Protein AF-A0AA96E5J7-F1 (afdb_monomer)

Radius of gyration: 33.27 Å; Cα contacts (8 Å, |Δi|>4): 26; chains: 1; bounding box: 53×22×104 Å

pLDDT: mean 82.31, std 14.42, range [50.97, 98.5]

Solvent-accessible surface area (backbone atoms only — not comparable to full-atom values): 6203 Å² total; per-residue (Å²): 113,72,67,59,56,54,50,53,54,52,54,54,59,58,59,66,78,68,67,73,74,79,81,74,78,78,77,78,86,77,70,77,69,78,64,60,74,59,66,90,65,69,60,82,76,84,73,75,72,77,85,71,84,96,66,56,72,64,54,52,53,51,44,52,50,52,41,51,54,52,49,53,54,50,52,55,38,54,52,49,52,50,53,52,46,55,53,42,53,51,55,60,55,66,75,74,116

Structure (mmCIF, N/CA/C/O backbone):
data_AF-A0AA96E5J7-F1
#
_entry.id   AF-A0AA9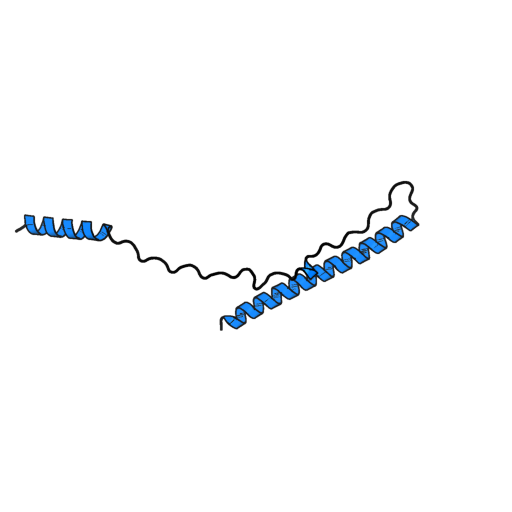6E5J7-F1
#
loop_
_atom_site.group_PDB
_atom_site.id
_atom_site.type_symbol
_atom_site.label_atom_id
_atom_site.label_alt_id
_atom_site.label_comp_id
_atom_site.label_asym_id
_atom_site.label_entity_id
_atom_site.label_seq_id
_atom_site.pdbx_PDB_ins_code
_atom_site.Cartn_x
_atom_site.Cartn_y
_atom_site.Cartn_z
_atom_site.occupancy
_atom_site.B_iso_or_equiv
_atom_site.auth_seq_id
_atom_site.auth_comp_id
_atom_site.auth_asym_id
_atom_site.auth_atom_id
_atom_site.pdbx_PDB_model_num
ATOM 1 N N . MET A 1 1 ? 20.342 9.319 -83.175 1.00 57.62 1 MET A N 1
ATOM 2 C CA . MET A 1 1 ? 20.975 9.505 -81.847 1.00 57.62 1 MET A CA 1
ATOM 3 C C . MET A 1 1 ? 19.978 9.909 -80.762 1.00 57.62 1 MET A C 1
ATOM 5 O O . MET A 1 1 ? 19.956 9.258 -79.730 1.00 57.62 1 MET A O 1
ATOM 9 N N . THR A 1 2 ? 19.095 10.883 -80.993 1.00 62.25 2 THR A N 1
ATOM 10 C CA . THR A 1 2 ? 18.127 11.412 -80.003 1.00 62.25 2 THR A CA 1
ATOM 11 C C . THR A 1 2 ? 17.199 10.364 -79.368 1.00 62.25 2 THR A C 1
ATOM 13 O O . THR A 1 2 ? 16.929 10.425 -78.175 1.00 62.25 2 THR A O 1
ATOM 16 N N . ARG A 1 3 ? 16.752 9.356 -80.131 1.00 64.75 3 ARG A N 1
ATOM 17 C CA . ARG A 1 3 ? 15.879 8.280 -79.617 1.00 64.75 3 ARG A CA 1
ATOM 18 C C . ARG A 1 3 ? 16.574 7.327 -78.637 1.00 64.75 3 ARG A C 1
ATOM 20 O O . ARG A 1 3 ? 15.933 6.851 -77.714 1.00 64.75 3 ARG A O 1
ATOM 27 N N . ILE A 1 4 ? 17.872 7.077 -78.812 1.00 73.50 4 ILE A N 1
ATOM 28 C CA . ILE A 1 4 ? 18.643 6.169 -77.942 1.00 73.50 4 ILE A CA 1
ATOM 29 C C . ILE A 1 4 ? 18.882 6.826 -76.576 1.00 73.50 4 ILE A C 1
ATOM 31 O O . ILE A 1 4 ? 18.760 6.170 -75.547 1.00 73.50 4 ILE A O 1
ATOM 35 N N . VAL A 1 5 ? 19.127 8.140 -76.567 1.00 72.75 5 VAL A N 1
ATOM 36 C CA . VAL A 1 5 ? 19.285 8.933 -75.337 1.00 72.75 5 VAL A CA 1
ATOM 37 C C . VAL A 1 5 ? 17.995 8.939 -74.511 1.00 72.75 5 VAL A C 1
ATOM 39 O O . VAL A 1 5 ? 18.043 8.757 -73.298 1.00 72.75 5 VAL A O 1
ATOM 42 N N . LEU A 1 6 ? 16.837 9.069 -75.166 1.00 73.19 6 LEU A N 1
ATOM 43 C CA . LEU A 1 6 ? 15.529 9.013 -74.503 1.00 73.19 6 LEU A CA 1
ATOM 44 C C . LEU A 1 6 ? 15.235 7.640 -73.883 1.00 73.19 6 LEU A C 1
ATOM 46 O O . LEU A 1 6 ? 14.701 7.574 -72.779 1.00 73.19 6 LEU A O 1
ATOM 50 N N . ILE A 1 7 ? 15.615 6.554 -74.561 1.00 75.62 7 ILE A N 1
ATOM 51 C CA . ILE A 1 7 ? 15.426 5.192 -74.042 1.00 75.62 7 ILE A CA 1
ATOM 52 C C . ILE A 1 7 ? 16.321 4.954 -72.820 1.00 75.62 7 ILE A C 1
ATOM 54 O O . ILE A 1 7 ? 15.835 4.460 -71.807 1.00 75.62 7 ILE A O 1
ATOM 58 N N . LEU A 1 8 ? 17.589 5.373 -72.871 1.00 76.00 8 LEU A N 1
ATOM 59 C CA . LEU A 1 8 ? 18.521 5.248 -71.744 1.00 76.00 8 LEU A CA 1
ATOM 60 C C . LEU A 1 8 ? 18.053 6.033 -70.510 1.00 76.00 8 LEU A C 1
ATOM 62 O O . LEU A 1 8 ? 18.073 5.502 -69.398 1.00 76.00 8 LEU A O 1
ATOM 66 N N . ALA A 1 9 ? 17.571 7.262 -70.709 1.00 71.69 9 ALA A N 1
ATOM 67 C CA . ALA A 1 9 ? 17.029 8.085 -69.631 1.00 71.69 9 ALA A CA 1
ATOM 68 C C . ALA A 1 9 ? 15.780 7.452 -68.992 1.00 71.69 9 ALA A C 1
ATOM 70 O O . ALA A 1 9 ? 15.666 7.418 -67.767 1.00 71.69 9 ALA A O 1
ATOM 71 N N . ALA A 1 10 ? 14.881 6.885 -69.804 1.00 69.38 10 ALA A N 1
ATOM 72 C CA . ALA A 1 10 ? 13.703 6.182 -69.302 1.00 69.38 10 ALA A CA 1
ATOM 73 C C . ALA A 1 10 ? 14.089 4.924 -68.505 1.00 69.38 10 ALA A C 1
ATOM 75 O O . ALA A 1 10 ? 13.575 4.709 -67.411 1.00 69.38 10 ALA A O 1
ATOM 76 N N . THR A 1 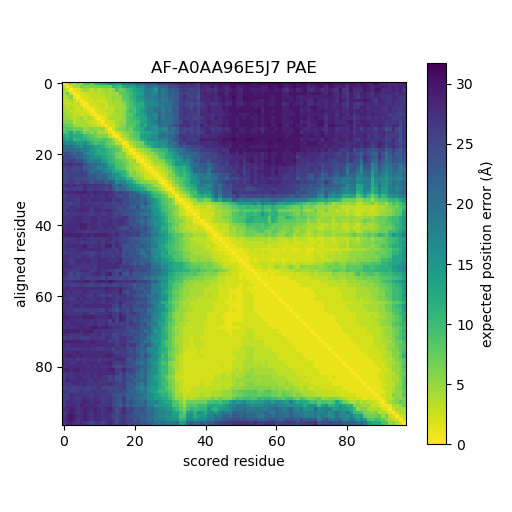11 ? 15.044 4.124 -68.989 1.00 68.94 11 THR A N 1
ATOM 77 C CA . THR A 1 11 ? 15.491 2.921 -68.265 1.00 68.94 11 THR A CA 1
ATOM 78 C C . THR A 1 11 ? 16.184 3.240 -66.940 1.00 68.94 11 THR A C 1
ATOM 80 O O . THR A 1 11 ? 15.981 2.524 -65.962 1.00 68.94 11 THR A O 1
ATOM 83 N N . ALA A 1 12 ? 16.943 4.340 -66.871 1.00 67.50 12 ALA A N 1
ATOM 84 C CA . ALA A 1 12 ? 17.580 4.786 -65.634 1.00 67.50 12 ALA A CA 1
ATOM 85 C C . ALA A 1 12 ? 16.548 5.266 -64.597 1.00 67.50 12 ALA A C 1
ATOM 87 O O . ALA A 1 12 ? 16.681 4.965 -63.412 1.00 67.50 12 ALA 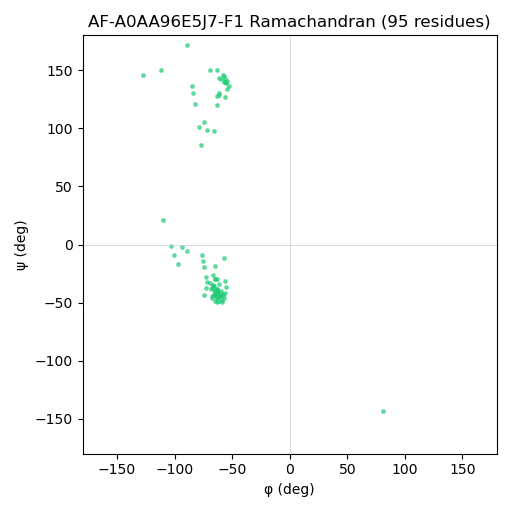A O 1
ATOM 88 N N . ALA A 1 13 ? 15.489 5.950 -65.045 1.00 65.94 13 ALA A N 1
ATOM 89 C CA . ALA A 1 13 ? 14.401 6.389 -64.173 1.00 65.94 13 ALA A CA 1
ATOM 90 C C . ALA A 1 13 ? 13.582 5.211 -63.612 1.00 65.94 13 ALA A C 1
ATOM 92 O O . ALA A 1 13 ? 13.206 5.236 -62.443 1.00 65.94 13 ALA A O 1
ATOM 93 N N . LEU A 1 14 ? 13.348 4.152 -64.400 1.00 62.53 14 LEU A N 1
ATOM 94 C CA . LEU A 1 14 ? 12.620 2.966 -63.927 1.00 62.53 14 LEU A CA 1
ATOM 95 C C . LEU A 1 14 ? 13.438 2.107 -62.945 1.00 62.53 14 LEU A C 1
ATOM 97 O O . LEU A 1 14 ? 12.860 1.527 -62.028 1.00 62.53 14 LEU A O 1
ATOM 101 N N . ALA A 1 15 ? 14.767 2.050 -63.087 1.00 61.94 15 ALA A N 1
ATOM 102 C CA . ALA A 1 15 ? 15.630 1.315 -62.156 1.00 61.94 15 ALA A CA 1
ATOM 103 C C . ALA A 1 15 ? 15.663 1.942 -60.747 1.00 61.94 15 ALA A C 1
ATOM 105 O O . ALA A 1 15 ? 15.870 1.236 -59.762 1.00 61.94 15 ALA A O 1
ATOM 106 N N . ALA A 1 16 ? 15.408 3.250 -60.638 1.00 60.22 16 ALA A N 1
ATOM 107 C CA . ALA A 1 16 ? 15.402 3.966 -59.364 1.00 60.22 16 ALA A CA 1
ATOM 108 C C . ALA A 1 16 ? 14.166 3.677 -58.486 1.00 60.22 16 ALA A C 1
ATOM 110 O O . ALA A 1 16 ? 14.230 3.887 -57.280 1.00 60.22 16 ALA A O 1
ATOM 111 N N . CYS A 1 17 ? 13.062 3.164 -59.050 1.00 60.53 17 CYS A N 1
ATOM 112 C CA . CYS A 1 17 ? 11.858 2.795 -58.287 1.00 60.53 17 CYS A CA 1
ATOM 113 C C . CYS A 1 17 ? 11.864 1.348 -57.761 1.00 60.53 17 CYS A C 1
ATOM 115 O O . CYS A 1 17 ? 10.951 0.970 -57.032 1.00 60.53 17 CYS A O 1
ATOM 117 N N . GLY A 1 18 ? 12.861 0.534 -58.125 1.00 59.25 18 GLY A N 1
ATOM 118 C CA . GLY A 1 18 ? 12.993 -0.853 -57.660 1.00 59.25 18 GLY A CA 1
ATOM 119 C C . GLY A 1 18 ? 13.871 -1.027 -56.418 1.00 59.25 18 GLY A C 1
ATOM 120 O O . GLY A 1 18 ? 14.041 -2.152 -55.946 1.00 59.25 18 GLY A O 1
ATOM 121 N N . SER A 1 19 ? 14.461 0.052 -55.893 1.00 63.66 19 SER A N 1
ATOM 122 C CA . SER A 1 19 ? 15.328 -0.012 -54.719 1.00 63.66 19 SER A CA 1
ATOM 123 C C . SER A 1 19 ? 14.489 -0.278 -53.470 1.00 63.66 19 SER A C 1
ATOM 125 O O . SER A 1 19 ? 13.881 0.610 -52.878 1.00 63.66 19 SER A O 1
ATOM 127 N N . THR A 1 20 ? 14.452 -1.545 -53.060 1.00 72.19 20 THR A N 1
ATOM 128 C CA . THR A 1 20 ? 13.968 -1.903 -51.726 1.00 72.19 20 THR A CA 1
ATOM 129 C C . THR A 1 20 ? 14.923 -1.256 -50.721 1.00 72.19 20 THR A C 1
ATOM 131 O O . THR A 1 20 ? 16.127 -1.528 -50.796 1.00 72.19 20 THR A O 1
ATOM 134 N N . PRO A 1 21 ? 14.447 -0.367 -49.830 1.00 71.50 21 PRO A N 1
ATOM 135 C CA . PRO A 1 21 ? 15.311 0.230 -48.825 1.00 71.50 21 PRO A CA 1
ATOM 136 C C . PRO A 1 21 ? 15.935 -0.878 -47.965 1.00 71.50 21 PRO A C 1
ATOM 138 O O . PRO A 1 21 ? 15.296 -1.912 -47.743 1.00 71.50 21 PRO A O 1
ATOM 141 N N . PRO A 1 22 ? 17.186 -0.701 -47.506 1.00 77.75 22 PRO A N 1
ATOM 142 C CA . PRO A 1 22 ? 17.833 -1.687 -46.655 1.00 77.75 22 PRO A CA 1
ATOM 143 C C . PRO A 1 22 ? 16.961 -1.958 -45.427 1.00 77.75 22 PRO A C 1
ATOM 145 O O . PRO A 1 22 ? 16.364 -1.038 -44.863 1.00 77.75 22 PRO A O 1
ATOM 148 N N . ALA A 1 23 ? 16.873 -3.230 -45.036 1.00 78.38 23 ALA A N 1
ATOM 149 C CA . ALA A 1 23 ? 16.139 -3.618 -43.844 1.00 78.38 23 ALA A CA 1
ATOM 150 C C . ALA A 1 23 ? 16.693 -2.847 -42.641 1.00 78.38 23 ALA A C 1
ATOM 152 O O . ALA A 1 23 ? 17.903 -2.841 -42.401 1.00 78.38 23 ALA A O 1
ATOM 153 N N . LEU A 1 24 ? 15.801 -2.179 -41.907 1.00 78.88 24 LEU A N 1
ATOM 154 C CA . LEU A 1 24 ? 16.160 -1.542 -40.648 1.00 78.88 24 LEU A CA 1
ATOM 155 C C . LEU A 1 24 ? 16.692 -2.618 -39.691 1.00 78.88 24 LEU A C 1
ATOM 157 O O . LEU A 1 24 ? 16.166 -3.738 -39.690 1.00 78.88 24 LEU A O 1
ATOM 161 N N . PRO A 1 25 ? 17.719 -2.308 -38.882 1.00 81.88 25 PRO A N 1
ATOM 162 C CA . PRO A 1 25 ? 18.158 -3.228 -37.847 1.00 81.88 25 PRO A CA 1
ATOM 163 C C . PRO A 1 25 ? 16.970 -3.569 -36.932 1.00 81.88 25 PRO A C 1
ATOM 165 O O . PRO A 1 25 ? 16.134 -2.696 -36.669 1.00 81.88 25 PRO A O 1
ATOM 168 N N . PRO A 1 26 ? 16.858 -4.827 -36.466 1.00 80.62 26 PRO A N 1
ATOM 169 C CA . PRO A 1 26 ? 15.814 -5.190 -35.521 1.00 80.62 26 PRO A CA 1
ATOM 170 C C . PRO A 1 26 ? 15.937 -4.302 -34.273 1.00 80.62 26 PRO A C 1
ATOM 172 O O . PRO A 1 26 ? 17.061 -4.026 -33.840 1.00 80.62 26 PRO A O 1
ATOM 175 N N . PRO A 1 27 ? 14.814 -3.831 -33.698 1.00 71.31 27 PRO A N 1
ATOM 176 C CA . PRO A 1 27 ? 14.866 -3.070 -32.460 1.00 71.31 27 PRO A CA 1
ATOM 177 C C . PRO A 1 27 ? 15.555 -3.915 -31.379 1.00 71.31 27 PRO A C 1
ATOM 179 O O . PRO A 1 27 ? 15.389 -5.141 -31.371 1.00 71.31 27 PRO A O 1
ATOM 182 N N . PRO A 1 28 ? 16.327 -3.291 -30.472 1.00 71.94 28 PRO A N 1
ATOM 183 C CA . PRO A 1 28 ? 16.961 -4.021 -29.386 1.00 71.94 28 PRO A CA 1
ATOM 184 C C . PRO A 1 28 ? 15.896 -4.775 -28.586 1.00 71.94 28 PRO A C 1
ATOM 186 O O . PRO A 1 28 ? 14.799 -4.265 -28.345 1.00 71.94 28 PRO A O 1
ATOM 189 N N . SER A 1 29 ? 16.209 -6.006 -28.179 1.00 61.66 29 SER A N 1
ATOM 190 C CA . SER A 1 29 ? 15.347 -6.780 -27.291 1.00 61.66 29 SER A CA 1
ATOM 191 C C . SER A 1 29 ? 15.293 -6.081 -25.933 1.00 61.66 29 SER A C 1
ATOM 193 O O . SER A 1 29 ? 16.203 -6.226 -25.120 1.00 61.66 29 SER A O 1
ATOM 195 N N . VAL A 1 30 ? 14.250 -5.285 -25.697 1.00 55.69 30 VAL A N 1
ATOM 196 C CA . VAL A 1 30 ? 14.055 -4.610 -24.412 1.00 55.69 30 VAL A CA 1
ATOM 197 C C . VAL A 1 30 ? 13.597 -5.651 -23.397 1.00 55.69 30 VAL A C 1
ATOM 199 O O . VAL A 1 30 ? 12.454 -6.113 -23.415 1.00 55.69 30 VAL A O 1
ATOM 202 N N . THR A 1 31 ? 14.498 -6.050 -22.508 1.00 54.47 31 THR A N 1
ATOM 203 C CA . THR A 1 31 ? 14.188 -6.957 -21.401 1.00 54.47 31 THR A CA 1
ATOM 204 C C . THR A 1 31 ? 13.468 -6.162 -20.310 1.00 54.47 31 THR A C 1
ATOM 206 O O . THR A 1 31 ? 14.080 -5.691 -19.359 1.00 54.47 31 THR A O 1
ATOM 209 N N . VAL A 1 32 ? 12.142 -6.020 -20.423 1.00 58.91 32 VAL A N 1
ATOM 210 C CA . VAL A 1 32 ? 11.273 -5.313 -19.444 1.00 58.91 32 VAL A CA 1
ATOM 211 C C . VAL A 1 32 ? 11.389 -5.890 -18.014 1.00 58.91 32 VAL A C 1
ATOM 213 O O . VAL A 1 32 ? 10.938 -5.297 -17.040 1.00 58.91 32 VAL A O 1
ATOM 216 N N . TYR A 1 33 ? 12.034 -7.048 -17.866 1.00 60.97 33 TYR A N 1
ATOM 217 C CA . TYR A 1 33 ? 12.215 -7.766 -16.610 1.00 60.97 33 TYR A CA 1
ATOM 218 C C . TYR A 1 33 ? 13.269 -7.177 -15.660 1.00 60.97 33 TYR A C 1
ATOM 220 O O . TYR A 1 33 ? 13.267 -7.554 -14.491 1.00 60.97 33 TYR A O 1
ATOM 228 N N . GLN A 1 34 ? 14.146 -6.270 -16.108 1.00 66.38 34 GLN A N 1
ATOM 229 C CA . GLN A 1 34 ? 15.264 -5.798 -15.273 1.00 66.38 34 GLN A CA 1
ATOM 230 C C . GLN A 1 34 ? 14.813 -4.992 -14.043 1.00 66.38 34 GLN A C 1
ATOM 232 O O . GLN A 1 34 ? 15.385 -5.158 -12.970 1.00 66.38 34 GLN A O 1
ATOM 237 N N . CYS A 1 35 ? 13.731 -4.213 -14.154 1.00 79.69 35 CYS A N 1
ATOM 238 C CA . CYS A 1 35 ? 13.211 -3.390 -13.051 1.00 79.69 35 CYS A CA 1
ATOM 239 C C . CYS A 1 35 ? 11.880 -3.881 -12.475 1.00 79.69 35 CYS A C 1
ATOM 241 O O . CYS A 1 35 ? 11.153 -3.115 -11.838 1.00 79.69 35 CYS A O 1
ATOM 243 N N . VAL A 1 36 ? 11.530 -5.153 -12.680 1.00 86.38 36 VAL A N 1
ATOM 244 C CA . VAL A 1 36 ? 10.295 -5.703 -12.110 1.00 86.38 36 VAL A CA 1
ATOM 245 C C . VAL A 1 36 ? 10.348 -5.620 -10.586 1.00 86.38 36 VAL A C 1
ATOM 247 O O . VAL A 1 36 ? 11.302 -6.060 -9.943 1.00 86.38 36 VAL A O 1
ATOM 250 N N . THR A 1 37 ? 9.298 -5.050 -9.996 1.00 86.81 37 THR A N 1
ATOM 251 C CA . THR A 1 37 ? 9.142 -5.007 -8.544 1.00 86.81 37 THR A CA 1
ATOM 252 C C . THR A 1 37 ? 9.055 -6.433 -7.986 1.00 86.81 37 THR A C 1
ATOM 254 O O . THR A 1 37 ? 8.241 -7.222 -8.474 1.00 86.81 37 THR A O 1
ATOM 257 N N . PRO A 1 38 ? 9.830 -6.779 -6.941 1.00 84.56 38 PRO A N 1
ATOM 258 C CA . PRO A 1 38 ? 9.771 -8.095 -6.316 1.00 84.56 38 PRO A CA 1
ATOM 259 C C . PRO A 1 38 ? 8.346 -8.486 -5.906 1.00 84.56 38 PRO A C 1
ATOM 261 O O . PRO A 1 38 ? 7.636 -7.695 -5.283 1.00 84.56 38 PRO A O 1
ATOM 264 N N . ALA A 1 39 ? 7.949 -9.734 -6.174 1.00 83.06 39 ALA A N 1
ATOM 265 C CA . ALA A 1 39 ? 6.601 -10.231 -5.866 1.00 83.06 39 ALA A CA 1
ATOM 266 C C . ALA A 1 39 ? 6.225 -10.087 -4.375 1.00 83.06 39 ALA A C 1
ATOM 268 O O . ALA A 1 39 ? 5.074 -9.820 -4.034 1.00 83.06 39 ALA A O 1
ATOM 269 N N . GLY A 1 40 ? 7.209 -10.184 -3.473 1.00 84.44 40 GLY A N 1
ATOM 270 C CA . GLY A 1 40 ? 7.008 -9.963 -2.035 1.00 84.44 40 GLY A CA 1
ATOM 271 C C . GLY A 1 40 ? 6.611 -8.528 -1.659 1.00 84.44 40 GLY A C 1
ATOM 272 O O . GLY A 1 40 ? 6.080 -8.310 -0.573 1.00 84.44 40 GLY A O 1
ATOM 273 N N . LEU A 1 41 ? 6.835 -7.550 -2.544 1.00 85.00 41 LEU A N 1
ATOM 274 C CA . LEU A 1 41 ? 6.433 -6.153 -2.356 1.00 85.00 41 LEU A CA 1
ATOM 275 C C . LEU A 1 41 ? 5.105 -5.814 -3.045 1.00 85.00 41 LEU A C 1
ATOM 277 O O . LEU A 1 41 ? 4.488 -4.815 -2.692 1.00 85.00 41 LEU A O 1
ATOM 281 N N . THR A 1 42 ? 4.632 -6.630 -3.985 1.00 87.38 42 THR A N 1
ATOM 282 C CA . THR A 1 42 ? 3.354 -6.404 -4.687 1.00 87.38 42 THR A CA 1
ATOM 283 C C . THR A 1 42 ? 2.211 -7.262 -4.151 1.00 87.38 42 THR A C 1
ATOM 285 O O . THR A 1 42 ? 1.052 -7.030 -4.494 1.00 87.38 42 THR A O 1
ATOM 288 N N . GLY A 1 43 ? 2.509 -8.223 -3.270 1.00 87.69 43 GLY A N 1
ATOM 289 C CA . GLY A 1 43 ? 1.504 -9.023 -2.579 1.00 87.69 43 GLY A CA 1
ATOM 290 C C . GLY A 1 43 ? 0.485 -8.153 -1.837 1.00 87.69 43 GLY A C 1
ATOM 291 O O . GLY A 1 43 ? 0.844 -7.208 -1.125 1.00 87.69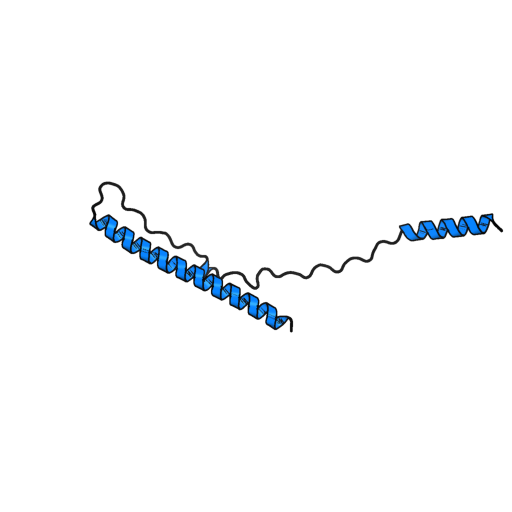 43 GLY A O 1
ATOM 292 N N . ARG A 1 44 ? -0.802 -8.480 -1.995 1.00 84.62 44 ARG A N 1
ATOM 293 C CA . ARG A 1 44 ? -1.896 -7.772 -1.326 1.00 84.62 44 ARG A CA 1
ATOM 294 C C . ARG A 1 44 ? -2.058 -8.305 0.093 1.00 84.62 44 ARG A C 1
ATOM 296 O O . ARG A 1 44 ? -2.318 -9.485 0.293 1.00 84.62 44 ARG A O 1
ATOM 303 N N . GLU A 1 45 ? -1.917 -7.420 1.071 1.00 90.81 45 GLU A N 1
ATOM 304 C CA . GLU A 1 45 ? -2.285 -7.712 2.455 1.00 90.81 45 GLU A CA 1
ATOM 305 C C . GLU A 1 45 ? -3.781 -7.451 2.630 1.00 90.81 45 GLU A C 1
ATOM 307 O O . GLU A 1 45 ? -4.282 -6.400 2.218 1.00 90.81 45 GLU A O 1
ATOM 312 N N . THR A 1 46 ? -4.496 -8.407 3.216 1.00 94.44 46 THR A N 1
ATOM 313 C CA . THR A 1 46 ? -5.923 -8.256 3.505 1.00 94.44 46 THR A CA 1
ATOM 314 C C . THR A 1 46 ? -6.122 -7.112 4.494 1.00 94.44 46 THR A C 1
ATOM 316 O O . THR A 1 46 ? -5.471 -7.067 5.535 1.00 94.44 46 THR A O 1
ATOM 319 N N . GLN A 1 47 ? -7.002 -6.174 4.152 1.00 95.31 47 GLN A N 1
ATOM 320 C CA . GLN A 1 47 ? -7.376 -5.093 5.060 1.00 95.31 47 GLN A CA 1
ATOM 321 C C . GLN A 1 47 ? -8.196 -5.638 6.240 1.00 95.31 47 GLN A C 1
ATOM 323 O O . GLN A 1 47 ? -8.941 -6.606 6.052 1.00 95.31 47 GLN A O 1
ATOM 328 N N . PRO A 1 48 ? -8.123 -5.010 7.424 1.00 97.06 48 PRO A N 1
ATOM 329 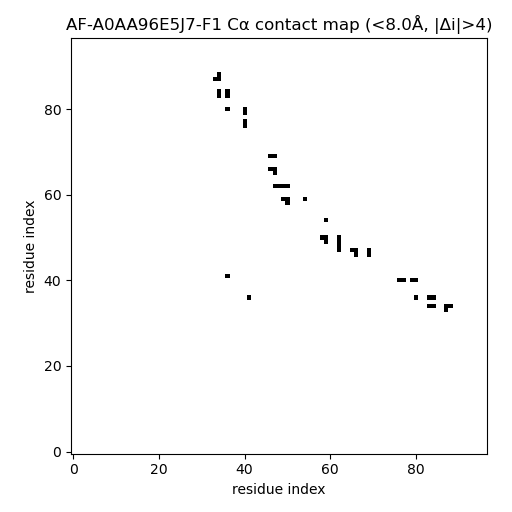C CA . PRO A 1 48 ? -9.041 -5.303 8.515 1.00 97.06 48 PRO A CA 1
ATOM 330 C C . PRO A 1 48 ? -10.494 -5.158 8.055 1.00 97.06 48 PRO A C 1
ATOM 332 O O . PRO A 1 48 ? -10.829 -4.262 7.273 1.00 97.06 48 PRO A O 1
ATOM 335 N N . LEU A 1 49 ? -11.355 -6.057 8.524 1.00 96.88 49 LEU A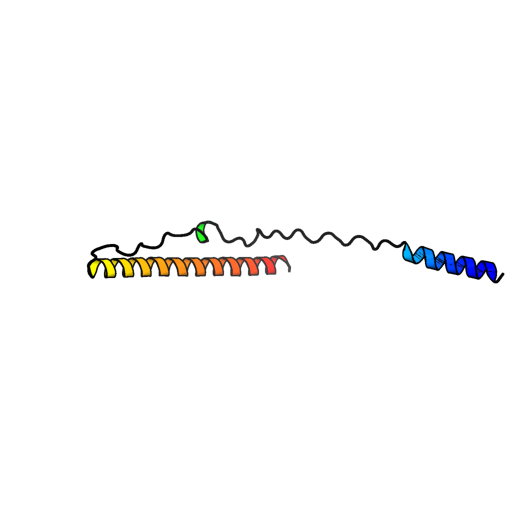 N 1
ATOM 336 C CA . LEU A 1 49 ? -12.784 -5.989 8.244 1.00 96.88 49 LEU A CA 1
ATOM 337 C C . LEU A 1 49 ? -13.453 -5.063 9.264 1.00 96.88 49 LEU A C 1
ATOM 339 O O . LEU A 1 49 ? -13.130 -5.154 10.449 1.00 96.88 49 LEU A O 1
ATOM 343 N N . PRO A 1 50 ? -14.367 -4.180 8.830 1.00 96.12 50 PRO A N 1
ATOM 344 C CA . PRO A 1 50 ? -15.119 -3.353 9.760 1.00 96.12 50 PRO A CA 1
ATOM 345 C C . PRO A 1 50 ? -15.998 -4.231 10.666 1.00 96.12 50 PRO A C 1
ATOM 347 O O . PRO A 1 50 ? -16.447 -5.297 10.227 1.00 96.12 50 PRO A O 1
ATOM 350 N N . PRO A 1 51 ? -16.275 -3.795 11.908 1.00 96.75 51 PRO A N 1
ATOM 351 C CA . PRO A 1 51 ? -17.232 -4.479 12.766 1.00 96.75 51 PRO A CA 1
ATOM 352 C C . PRO A 1 51 ? -18.627 -4.460 12.120 1.00 96.75 51 PRO A C 1
ATOM 354 O O . PRO A 1 51 ? -19.011 -3.489 11.466 1.00 96.75 51 PRO A O 1
ATOM 357 N N . MET A 1 52 ? -19.379 -5.550 12.281 1.00 95.94 52 MET A N 1
ATOM 358 C CA . MET A 1 52 ? -20.680 -5.772 11.636 1.00 95.94 52 MET A CA 1
ATOM 359 C C . MET A 1 52 ? -21.742 -6.131 12.679 1.00 95.94 52 MET A C 1
ATOM 361 O O . MET A 1 52 ? -21.447 -6.848 13.631 1.00 95.94 52 MET A O 1
ATOM 365 N N . GLY A 1 53 ? -22.987 -5.702 12.455 1.00 95.75 53 GLY A N 1
ATOM 366 C CA . GLY A 1 53 ? -24.104 -5.954 13.373 1.00 95.75 53 GLY A CA 1
ATOM 367 C C . GLY A 1 53 ? -24.129 -4.972 14.543 1.00 95.75 53 GLY A C 1
ATOM 368 O O . GLY A 1 53 ? -23.816 -3.796 14.363 1.00 95.75 53 GLY A O 1
ATOM 369 N N . ASP A 1 54 ? -24.504 -5.454 15.725 1.00 96.69 54 ASP A N 1
ATOM 370 C CA . ASP A 1 54 ? -24.470 -4.661 16.953 1.00 96.69 54 ASP A CA 1
ATOM 371 C C . ASP A 1 54 ? -23.029 -4.608 17.477 1.00 96.69 54 ASP A C 1
ATOM 373 O O . ASP A 1 54 ? -22.536 -5.570 18.066 1.00 96.69 54 ASP A O 1
ATOM 377 N N . TYR A 1 55 ? -22.343 -3.492 17.231 1.00 96.94 55 TYR A N 1
ATOM 378 C CA . TYR A 1 55 ? -20.968 -3.257 17.673 1.00 96.94 55 TYR A CA 1
ATOM 379 C C . TYR A 1 55 ? -20.895 -2.161 18.740 1.00 96.94 55 TYR A C 1
ATOM 381 O O . TYR A 1 55 ? -21.692 -1.220 18.770 1.00 96.94 55 TYR A O 1
ATOM 389 N N . SER A 1 56 ? -19.906 -2.275 19.620 1.00 98.06 56 SER A N 1
ATOM 390 C CA . SER A 1 56 ? -19.608 -1.300 20.664 1.00 98.06 56 SER A CA 1
ATOM 391 C C . SER A 1 56 ? -18.629 -0.222 20.179 1.00 98.06 56 SER A C 1
ATOM 393 O O . SER A 1 56 ? -18.031 -0.318 19.106 1.00 98.06 56 SER A O 1
ATOM 395 N N . GLN A 1 57 ? -18.416 0.820 20.991 1.00 98.06 57 GLN A N 1
ATOM 396 C CA . GLN A 1 57 ? -17.339 1.781 20.719 1.00 98.06 57 GLN A CA 1
ATOM 397 C C . GLN A 1 57 ? -15.943 1.153 20.819 1.00 98.06 57 GLN A C 1
ATOM 399 O O . GLN A 1 57 ? -15.031 1.599 20.123 1.00 98.06 57 GLN A O 1
ATOM 404 N N . GLU A 1 58 ? -15.768 0.134 21.660 1.00 98.12 58 GLU A N 1
ATOM 405 C CA . GLU A 1 58 ? -14.492 -0.570 21.797 1.00 98.12 58 GLU A CA 1
ATOM 406 C C . GLU A 1 58 ? -14.130 -1.294 20.496 1.00 98.12 58 GLU A C 1
ATOM 408 O O . GLU A 1 58 ? -13.010 -1.153 20.007 1.00 98.12 58 GLU A O 1
ATOM 413 N N . ASP A 1 59 ? -15.106 -1.952 19.862 1.00 98.19 59 ASP A N 1
ATOM 414 C CA . ASP A 1 59 ? -14.915 -2.638 18.577 1.00 98.19 59 ASP A CA 1
ATOM 415 C C . ASP A 1 59 ? -14.462 -1.669 17.477 1.00 98.19 59 ASP A C 1
ATOM 417 O O . ASP A 1 59 ? -13.572 -1.972 16.678 1.00 98.19 59 ASP A O 1
ATOM 421 N N . VAL A 1 60 ? -15.034 -0.462 17.459 1.00 98.06 60 VAL A N 1
ATOM 422 C CA . VAL A 1 60 ? -14.633 0.601 16.528 1.00 98.06 60 VAL A CA 1
ATOM 423 C C . VAL A 1 60 ? -13.208 1.078 16.817 1.00 98.06 60 VAL A C 1
ATOM 425 O O . VAL A 1 60 ? -12.429 1.271 15.882 1.00 98.06 60 VAL A O 1
ATOM 428 N N . ALA A 1 61 ? -12.842 1.259 18.088 1.00 98.31 61 ALA A N 1
ATOM 429 C CA . ALA A 1 61 ? -11.505 1.708 18.475 1.00 98.31 61 ALA A CA 1
ATOM 430 C C . ALA A 1 61 ? -10.418 0.688 18.091 1.00 98.31 61 ALA A C 1
ATOM 432 O O . ALA A 1 61 ? -9.358 1.070 17.580 1.00 98.31 61 ALA A O 1
ATOM 433 N N . LEU A 1 62 ? -10.697 -0.604 18.279 1.00 98.12 62 LEU A N 1
ATOM 434 C CA . LEU A 1 62 ? -9.817 -1.691 17.854 1.00 98.12 62 LEU A CA 1
ATOM 435 C C . LEU A 1 62 ? -9.689 -1.729 16.329 1.00 98.12 62 LEU A C 1
ATOM 437 O O . LEU A 1 62 ? -8.574 -1.685 15.809 1.00 98.12 62 LEU A O 1
ATOM 441 N N . PHE A 1 63 ? -10.810 -1.681 15.603 1.00 98.25 63 PHE A N 1
ATOM 442 C CA . PHE A 1 63 ? -10.800 -1.653 14.140 1.00 98.25 63 PHE A CA 1
ATOM 443 C C . PHE A 1 63 ? -9.990 -0.478 13.576 1.00 98.25 63 PHE A C 1
ATOM 445 O O . PHE A 1 63 ? -9.177 -0.664 12.670 1.00 98.25 63 PHE A O 1
ATOM 452 N N . ILE A 1 64 ? -10.171 0.735 14.109 1.00 98.38 64 ILE A N 1
ATOM 453 C CA . ILE A 1 64 ? -9.427 1.920 13.658 1.00 98.38 64 ILE A CA 1
ATOM 454 C C . ILE A 1 64 ? -7.929 1.757 13.928 1.00 98.38 64 ILE A C 1
ATOM 456 O O . ILE A 1 64 ? -7.114 2.170 13.100 1.00 98.38 64 ILE A O 1
ATOM 460 N N . THR A 1 65 ? -7.561 1.161 15.061 1.00 98.31 65 THR A N 1
ATOM 461 C CA . THR A 1 65 ? -6.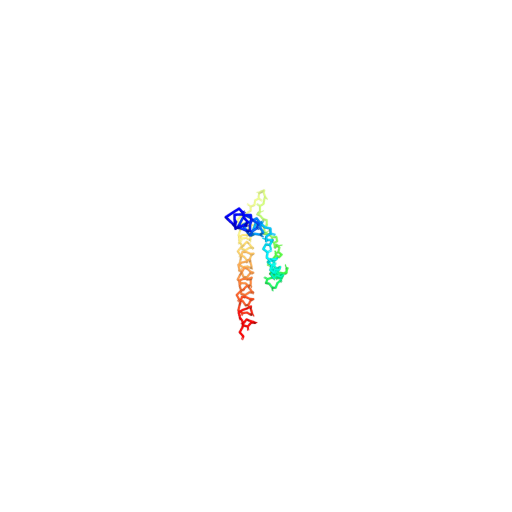161 0.891 15.408 1.00 98.31 65 THR A CA 1
ATOM 462 C C . THR A 1 65 ? -5.531 -0.076 14.408 1.00 98.31 65 THR A C 1
ATOM 464 O O . THR A 1 65 ? -4.486 0.230 13.826 1.00 98.31 65 THR A O 1
ATOM 467 N N . ASP A 1 66 ? -6.201 -1.194 14.133 1.00 98.25 66 ASP A N 1
ATOM 468 C CA . ASP A 1 66 ? -5.745 -2.189 13.162 1.00 98.25 66 ASP A CA 1
ATOM 469 C C . ASP A 1 66 ? -5.657 -1.602 11.752 1.00 98.25 66 ASP A C 1
ATOM 471 O O . ASP A 1 66 ? -4.686 -1.839 11.025 1.00 98.25 66 ASP A O 1
ATOM 475 N N . LEU A 1 67 ? -6.637 -0.777 11.373 1.00 98.44 67 LEU A N 1
ATOM 476 C CA . LEU A 1 67 ? -6.668 -0.095 10.085 1.00 98.44 67 LEU A CA 1
ATOM 477 C C . LEU A 1 67 ? -5.488 0.872 9.928 1.00 98.44 67 LEU A C 1
ATOM 479 O O . LEU A 1 67 ? -4.852 0.889 8.872 1.00 98.44 67 LEU A O 1
ATOM 483 N N . HIS A 1 68 ? -5.153 1.640 10.970 1.00 98.50 68 HIS A N 1
ATOM 484 C CA . HIS A 1 68 ? -3.988 2.529 10.957 1.00 98.50 68 HIS A CA 1
ATOM 485 C C . HIS A 1 68 ? -2.686 1.751 10.791 1.00 98.50 68 HIS A C 1
ATOM 487 O O . HIS A 1 68 ? -1.843 2.127 9.974 1.00 98.50 68 HIS A O 1
ATOM 493 N N . GLN A 1 69 ? -2.517 0.655 11.530 1.00 98.12 69 GLN A N 1
ATOM 494 C CA . GLN A 1 69 ? -1.317 -0.171 11.424 1.00 98.12 69 GLN A CA 1
ATOM 495 C C . GLN A 1 69 ? -1.195 -0.823 10.042 1.00 98.12 69 GLN A C 1
ATOM 497 O O . GLN A 1 69 ? -0.112 -0.821 9.453 1.00 98.12 69 GLN A O 1
ATOM 502 N N . TRP A 1 70 ? -2.301 -1.346 9.506 1.00 97.81 70 TRP A N 1
ATOM 503 C CA . TRP A 1 70 ? -2.361 -1.884 8.148 1.00 97.81 70 TRP A CA 1
ATOM 504 C C . TRP A 1 70 ? -1.984 -0.820 7.108 1.00 97.81 70 TRP A C 1
ATOM 506 O O . TRP A 1 70 ? -1.110 -1.055 6.271 1.00 97.81 70 TRP A O 1
ATOM 516 N N . GLY A 1 71 ? -2.557 0.382 7.211 1.00 97.19 71 GLY A N 1
ATOM 517 C CA . GLY A 1 71 ? -2.253 1.499 6.317 1.00 97.19 71 GLY A CA 1
ATOM 518 C C . GLY A 1 71 ? -0.785 1.926 6.386 1.00 97.19 71 GLY A C 1
ATOM 519 O O . GLY A 1 71 ? -0.139 2.088 5.351 1.00 97.19 71 GLY A O 1
ATOM 520 N N . ALA A 1 72 ? -0.222 2.040 7.593 1.00 97.50 72 ALA A N 1
ATOM 521 C CA . ALA A 1 72 ? 1.184 2.385 7.797 1.00 97.50 72 ALA A CA 1
ATOM 522 C C . ALA A 1 72 ? 2.131 1.362 7.143 1.00 97.50 72 ALA A C 1
ATOM 524 O O . ALA A 1 72 ? 3.069 1.741 6.437 1.00 97.50 72 ALA A O 1
ATOM 525 N N . ARG A 1 73 ? 1.860 0.057 7.305 1.00 95.50 73 ARG A N 1
ATOM 526 C CA . ARG A 1 73 ? 2.623 -1.005 6.624 1.00 95.50 73 ARG A CA 1
ATOM 527 C C . ARG A 1 73 ? 2.487 -0.930 5.103 1.00 95.50 73 ARG A C 1
ATOM 529 O O . ARG A 1 73 ? 3.476 -1.144 4.398 1.00 95.50 73 ARG A O 1
ATOM 536 N N . GLY A 1 74 ? 1.297 -0.603 4.600 1.00 95.00 74 GLY A N 1
ATOM 537 C CA . GLY A 1 74 ? 1.045 -0.383 3.176 1.00 95.00 74 GLY A CA 1
ATOM 538 C C . GLY A 1 74 ? 1.916 0.735 2.600 1.00 95.00 74 GLY A C 1
ATOM 539 O O . GLY A 1 74 ? 2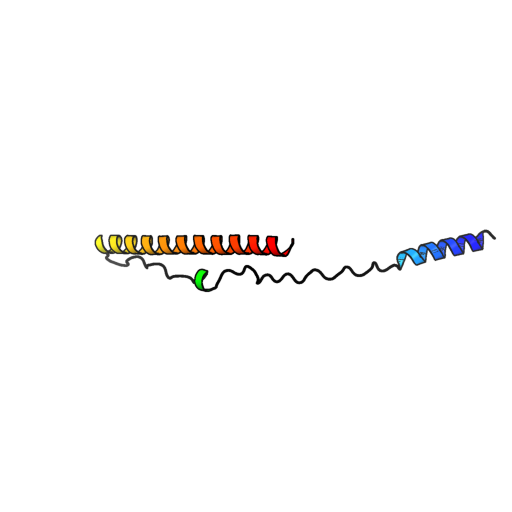.622 0.521 1.614 1.00 95.00 74 GLY A O 1
ATOM 540 N N . TRP A 1 75 ? 1.955 1.893 3.261 1.00 96.00 75 TRP A N 1
ATOM 541 C CA . TRP A 1 75 ? 2.794 3.020 2.839 1.00 96.00 75 TRP A CA 1
ATOM 542 C C . TRP A 1 75 ? 4.291 2.703 2.881 1.00 96.00 75 TRP A C 1
ATOM 544 O O . TRP A 1 75 ? 5.013 3.041 1.943 1.00 96.00 75 TRP A O 1
ATOM 554 N N . LEU A 1 76 ? 4.759 1.982 3.903 1.00 94.88 76 LEU A N 1
ATOM 555 C CA . LEU A 1 76 ? 6.147 1.505 3.962 1.00 94.88 76 LEU A CA 1
ATOM 556 C C . LEU A 1 76 ? 6.492 0.561 2.801 1.00 94.88 76 LEU A C 1
ATOM 558 O O . LEU A 1 76 ? 7.622 0.562 2.308 1.00 94.88 76 LEU A O 1
ATOM 562 N N . ARG A 1 77 ? 5.534 -0.252 2.343 1.00 93.31 77 ARG A N 1
ATOM 563 C CA . ARG A 1 77 ? 5.718 -1.119 1.173 1.00 93.31 77 ARG A CA 1
ATOM 564 C C . ARG A 1 77 ? 5.853 -0.288 -0.102 1.00 93.31 77 ARG A C 1
ATOM 566 O O . ARG A 1 77 ? 6.799 -0.514 -0.848 1.00 93.31 77 ARG A O 1
ATOM 573 N N . VAL A 1 78 ? 4.988 0.710 -0.302 1.00 94.19 78 VAL A N 1
ATOM 574 C CA . VAL A 1 78 ? 5.074 1.648 -1.440 1.00 94.19 78 VAL A CA 1
ATOM 575 C C . VAL A 1 78 ? 6.417 2.384 -1.457 1.00 94.19 78 VAL A C 1
ATOM 577 O O . VAL A 1 78 ? 7.050 2.465 -2.508 1.00 94.19 78 VAL A O 1
ATOM 580 N N . ALA A 1 79 ? 6.895 2.853 -0.302 1.00 95.25 79 ALA A N 1
ATOM 581 C CA . ALA A 1 79 ? 8.200 3.503 -0.194 1.00 95.25 79 ALA A CA 1
ATOM 582 C C . ALA A 1 79 ? 9.351 2.582 -0.643 1.00 95.25 79 ALA A C 1
ATOM 584 O O . ALA A 1 79 ? 10.214 3.009 -1.405 1.00 95.25 79 ALA A O 1
ATOM 585 N N . ARG A 1 80 ? 9.327 1.297 -0.256 1.00 94.06 80 ARG A N 1
ATOM 586 C CA . ARG A 1 80 ? 10.322 0.309 -0.713 1.00 94.06 80 ARG A CA 1
ATOM 587 C C . ARG A 1 80 ? 10.238 -0.003 -2.205 1.00 94.06 80 ARG A C 1
ATOM 589 O O . ARG A 1 80 ? 11.268 -0.224 -2.830 1.00 94.06 80 ARG A O 1
ATOM 596 N N . ILE A 1 81 ? 9.037 -0.026 -2.785 1.00 93.75 81 ILE A N 1
ATOM 597 C CA . ILE A 1 81 ? 8.874 -0.191 -4.239 1.00 93.75 81 ILE A CA 1
ATOM 598 C C . ILE A 1 81 ? 9.531 0.978 -4.973 1.00 93.75 81 ILE A C 1
ATOM 600 O O . ILE A 1 81 ? 10.238 0.759 -5.953 1.00 93.75 81 ILE A O 1
ATOM 604 N N . ARG A 1 82 ? 9.331 2.205 -4.479 1.00 93.38 82 ARG A N 1
ATOM 605 C CA . ARG A 1 82 ? 9.977 3.393 -5.038 1.00 93.38 82 ARG A CA 1
ATOM 606 C C . ARG A 1 82 ? 11.498 3.307 -4.931 1.00 93.38 82 ARG A C 1
ATOM 608 O O . ARG A 1 82 ? 12.170 3.487 -5.933 1.00 93.38 82 ARG A O 1
ATOM 615 N N . GLU A 1 83 ? 12.025 2.968 -3.756 1.00 93.44 83 GLU A N 1
ATOM 616 C CA . GLU A 1 83 ? 13.468 2.788 -3.557 1.00 93.44 83 GLU A CA 1
ATOM 617 C C . GLU A 1 83 ? 14.057 1.741 -4.522 1.00 93.44 83 GLU A C 1
ATOM 619 O O . GLU A 1 83 ? 15.129 1.947 -5.084 1.00 93.44 83 GLU A O 1
ATOM 624 N N . HIS A 1 84 ? 13.350 0.627 -4.744 1.00 91.19 84 HIS A N 1
ATOM 625 C CA . HIS A 1 84 ? 13.748 -0.396 -5.716 1.00 91.19 84 HIS A CA 1
ATOM 626 C C . HIS A 1 84 ? 13.772 0.146 -7.149 1.00 91.19 84 HIS A C 1
ATOM 628 O O . HIS A 1 84 ? 14.718 -0.116 -7.887 1.00 91.19 84 HIS A O 1
ATOM 634 N N . ALA A 1 85 ? 12.745 0.904 -7.539 1.00 89.62 85 ALA A N 1
ATOM 635 C CA . ALA A 1 85 ? 12.670 1.512 -8.863 1.00 89.62 85 ALA A CA 1
ATOM 636 C C . ALA A 1 85 ? 13.800 2.530 -9.087 1.00 89.62 85 ALA A C 1
ATOM 638 O O . ALA A 1 85 ? 14.458 2.474 -10.123 1.00 89.62 85 ALA A O 1
ATOM 639 N N . ASP A 1 86 ? 14.066 3.391 -8.100 1.00 91.50 86 ASP A N 1
ATOM 640 C CA . ASP A 1 86 ? 15.123 4.406 -8.164 1.00 91.50 86 ASP A CA 1
ATOM 641 C C . ASP A 1 86 ? 16.512 3.748 -8.295 1.00 91.50 86 ASP A C 1
ATOM 643 O O . ASP A 1 86 ? 17.310 4.151 -9.139 1.00 91.50 86 ASP A O 1
ATOM 647 N N . LYS A 1 87 ? 16.785 2.681 -7.526 1.00 89.44 87 LYS A N 1
ATOM 648 C CA . LYS A 1 87 ? 18.036 1.907 -7.644 1.00 89.44 87 LYS A CA 1
ATOM 649 C C . LYS A 1 87 ? 18.182 1.239 -9.007 1.00 89.44 87 LYS A C 1
ATOM 651 O O . LYS A 1 87 ? 19.269 1.251 -9.570 1.00 89.44 87 LYS A O 1
ATOM 656 N N . CYS A 1 88 ? 17.103 0.665 -9.537 1.00 88.00 88 CYS A N 1
ATOM 657 C CA . CYS A 1 88 ? 17.155 0.027 -10.849 1.00 88.00 88 CYS A CA 1
ATOM 658 C C . CYS A 1 88 ? 17.433 1.036 -11.970 1.00 88.00 88 CYS A C 1
ATOM 660 O O . CYS A 1 88 ? 18.207 0.739 -12.874 1.00 88.00 88 CYS A O 1
ATOM 662 N N . ALA A 1 89 ? 16.835 2.230 -11.894 1.00 85.62 89 ALA A N 1
ATOM 663 C CA . ALA A 1 89 ? 17.088 3.299 -12.854 1.00 85.62 89 ALA A CA 1
ATOM 664 C C . ALA A 1 89 ? 18.560 3.740 -12.840 1.00 85.62 89 ALA A C 1
ATOM 666 O O . ALA A 1 89 ? 19.164 3.837 -13.900 1.00 85.62 89 ALA A O 1
ATOM 667 N N . GLN A 1 90 ? 19.152 3.911 -11.653 1.00 85.69 90 GLN A N 1
ATOM 668 C CA . GLN A 1 90 ? 20.569 4.273 -11.509 1.00 85.69 90 GLN A CA 1
ATOM 669 C C . GLN A 1 90 ? 21.505 3.198 -12.076 1.00 85.69 90 GLN A C 1
ATOM 671 O O . GLN A 1 90 ? 22.398 3.512 -12.851 1.00 85.69 90 GLN A O 1
ATOM 676 N N . SER A 1 91 ? 21.268 1.918 -11.768 1.00 75.00 91 SER A N 1
ATOM 677 C CA . SER A 1 91 ? 22.093 0.830 -12.319 1.00 75.00 91 SER A CA 1
ATOM 678 C C . SER A 1 91 ? 21.995 0.714 -13.843 1.00 75.00 91 SER A C 1
ATOM 680 O O . SER A 1 91 ? 22.952 0.295 -14.481 1.00 75.00 91 SER A O 1
ATOM 682 N N . ALA A 1 92 ? 20.858 1.088 -14.437 1.00 71.75 92 ALA A N 1
ATOM 683 C CA . ALA A 1 92 ? 20.715 1.119 -15.889 1.00 71.75 92 ALA A CA 1
ATOM 684 C C . ALA A 1 92 ? 21.486 2.283 -16.536 1.00 71.75 92 ALA A C 1
ATOM 686 O O . ALA A 1 92 ? 21.874 2.171 -17.695 1.00 71.75 92 ALA A O 1
ATOM 687 N N . GLU A 1 93 ? 21.693 3.392 -15.827 1.00 68.88 93 GLU A N 1
ATOM 688 C CA . GLU A 1 93 ? 22.497 4.524 -16.303 1.00 68.88 93 GLU A CA 1
ATOM 689 C C . GLU A 1 93 ? 23.995 4.187 -16.256 1.00 68.88 93 GLU A C 1
ATOM 691 O O . GLU A 1 93 ? 24.685 4.400 -17.250 1.00 68.88 93 GLU A O 1
ATOM 696 N N . ASP A 1 94 ? 24.459 3.557 -15.172 1.00 63.72 94 ASP A N 1
ATOM 697 C CA . ASP A 1 94 ? 25.864 3.160 -14.985 1.00 63.72 94 ASP A CA 1
ATOM 698 C C . ASP A 1 94 ? 26.350 2.099 -16.001 1.00 63.72 94 ASP A C 1
ATOM 700 O O . ASP A 1 94 ? 27.526 2.074 -16.350 1.00 63.72 94 ASP A O 1
ATOM 704 N N . ASP A 1 95 ? 25.464 1.226 -16.499 1.00 58.69 95 ASP A N 1
ATOM 705 C CA . ASP A 1 95 ? 25.795 0.201 -17.5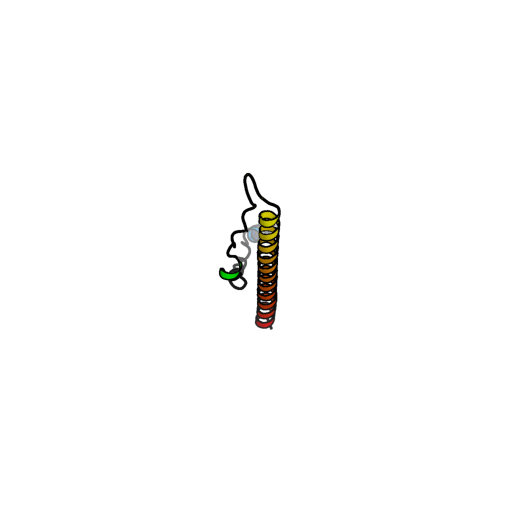08 1.00 58.69 95 ASP A CA 1
ATOM 706 C C . ASP A 1 95 ? 25.944 0.771 -18.944 1.00 58.69 95 ASP A C 1
ATOM 708 O O . ASP A 1 95 ? 26.331 0.038 -19.860 1.00 58.69 95 ASP A O 1
ATOM 712 N N . ASN A 1 96 ? 25.595 2.046 -19.175 1.00 55.78 96 ASN A N 1
ATOM 713 C CA . ASN A 1 96 ? 25.661 2.707 -20.489 1.00 55.78 96 ASN A CA 1
ATOM 714 C C . ASN A 1 96 ? 26.862 3.666 -20.664 1.00 55.78 96 ASN A C 1
ATOM 716 O O . ASN A 1 96 ? 27.010 4.215 -21.761 1.00 55.78 96 ASN A O 1
ATOM 720 N N . ASP A 1 97 ? 27.697 3.841 -19.634 1.00 50.97 97 ASP A N 1
ATOM 721 C CA . ASP A 1 97 ? 28.974 4.584 -19.661 1.00 50.97 97 ASP A CA 1
ATOM 722 C C . ASP A 1 97 ? 30.192 3.643 -19.808 1.00 50.97 97 ASP A C 1
ATOM 724 O O . ASP A 1 97 ? 31.182 4.050 -20.467 1.00 50.97 97 ASP A O 1
#

Foldseek 3Di:
DVVVVVVVVVVVVVVVVPDDDPDDDDDPPPPPPQLDQDPVLVDDDDQQDQDDDDDDVVSVVVNVVSNVVVVVVNVVSVVVSVVSNVVSVVVVVVVVD

Sequence (97 aa):
MTRIVLILAATAALAACGSTPPALPPPPSVTVYQCVTPAGLTGRETQPLPPMGDYSQEDVALFITDLHQWGARGWLRVARIREHADKCAQSAEDDND

Secondary structure (DSSP, 8-state):
-HHHHHHHHHHHHHHTT--PPPPPPPPP---TTTTPPPHHHHPPPPPPPPP-SS--HHHHHHHHHHHHHHHHHHHHHHHHHHHHHHHHHHHHHHTT-

Mean predicted aligned error: 14.58 Å